Protein AF-A0A2P9H5P7-F1 (afdb_monomer_lite)

Structure (mmCIF, N/CA/C/O backbone):
data_AF-A0A2P9H5P7-F1
#
_entry.id   AF-A0A2P9H5P7-F1
#
loop_
_atom_site.group_PDB
_atom_site.id
_atom_site.type_symbol
_atom_site.label_atom_id
_atom_site.label_alt_id
_atom_site.label_comp_id
_atom_site.label_asym_id
_atom_site.label_entity_id
_atom_site.label_seq_id
_atom_site.pdbx_PDB_ins_code
_atom_site.Cartn_x
_atom_site.Cartn_y
_atom_site.Cartn_z
_atom_site.occupancy
_atom_site.B_iso_or_equiv
_atom_site.auth_seq_id
_atom_site.auth_comp_id
_atom_site.auth_asym_id
_atom_site.auth_atom_id
_atom_site.pdbx_PDB_model_num
ATOM 1 N N . MET A 1 1 ? 46.586 1.050 -43.518 1.00 42.03 1 MET A N 1
ATOM 2 C CA . MET A 1 1 ? 46.254 0.235 -42.322 1.00 42.03 1 MET A CA 1
ATOM 3 C C . MET A 1 1 ? 45.435 1.005 -41.261 1.00 42.03 1 MET A C 1
ATOM 5 O O . MET A 1 1 ? 45.585 0.733 -40.080 1.00 42.03 1 MET A O 1
ATOM 9 N N . HIS A 1 2 ? 44.525 1.924 -41.635 1.00 46.56 2 HIS A N 1
ATOM 10 C CA . HIS A 1 2 ? 43.867 2.852 -40.684 1.00 46.56 2 HIS A CA 1
ATOM 11 C C . HIS A 1 2 ? 42.327 2.736 -40.561 1.00 46.56 2 HIS A C 1
ATOM 13 O O . HIS A 1 2 ? 41.732 3.603 -39.934 1.00 46.56 2 HIS A O 1
ATOM 19 N N . ASP A 1 3 ? 41.669 1.682 -41.062 1.00 52.56 3 ASP A N 1
ATOM 20 C CA . ASP A 1 3 ? 40.187 1.675 -41.155 1.00 52.56 3 ASP A CA 1
ATOM 21 C C . ASP A 1 3 ? 39.425 0.718 -40.210 1.00 52.56 3 ASP A C 1
ATOM 23 O O . ASP A 1 3 ? 38.204 0.734 -40.146 1.00 52.56 3 ASP A O 1
ATOM 27 N N . VAL A 1 4 ? 40.100 -0.087 -39.381 1.00 54.84 4 VAL A N 1
ATOM 28 C CA . VAL A 1 4 ? 39.400 -1.044 -38.485 1.00 54.84 4 VAL A CA 1
ATOM 29 C C . VAL A 1 4 ? 38.904 -0.403 -37.174 1.00 54.84 4 VAL A C 1
ATOM 31 O O . VAL A 1 4 ? 37.987 -0.908 -36.529 1.00 54.84 4 VAL A O 1
ATOM 34 N N . LYS A 1 5 ? 39.444 0.755 -36.768 1.00 48.75 5 LYS A N 1
ATOM 35 C CA . LYS A 1 5 ? 39.100 1.394 -35.477 1.00 48.75 5 LYS A CA 1
ATOM 36 C C . LYS A 1 5 ? 37.744 2.121 -35.474 1.00 48.75 5 LYS A C 1
ATOM 38 O O . LYS A 1 5 ? 37.265 2.477 -34.398 1.00 48.75 5 LYS A O 1
ATOM 43 N N . ASN A 1 6 ? 37.120 2.353 -36.633 1.00 52.47 6 ASN A N 1
ATOM 44 C CA . ASN A 1 6 ? 35.876 3.130 -36.734 1.00 52.47 6 ASN A CA 1
ATOM 45 C C . ASN A 1 6 ? 34.586 2.291 -36.638 1.00 52.47 6 ASN A C 1
ATOM 47 O O . ASN A 1 6 ? 33.554 2.842 -36.267 1.00 52.47 6 ASN A O 1
ATOM 51 N N . GLY A 1 7 ? 34.644 0.974 -36.875 1.00 49.47 7 GLY A N 1
ATOM 52 C CA . GLY A 1 7 ? 33.491 0.063 -36.763 1.00 49.47 7 GLY A CA 1
ATOM 53 C C . GLY A 1 7 ? 33.213 -0.467 -35.348 1.00 49.47 7 GLY A C 1
ATOM 54 O O . GLY A 1 7 ? 32.090 -0.859 -35.045 1.00 49.47 7 GLY A O 1
ATOM 55 N N . LEU A 1 8 ? 34.200 -0.419 -34.444 1.00 52.22 8 LEU A N 1
ATOM 56 C CA . LEU A 1 8 ? 34.050 -0.867 -33.049 1.00 52.22 8 LEU A CA 1
ATOM 57 C C . LEU A 1 8 ? 33.259 0.132 -32.178 1.00 52.22 8 LEU A C 1
ATOM 59 O O . LEU A 1 8 ? 32.581 -0.252 -31.228 1.00 52.22 8 LEU A O 1
ATOM 63 N N . LYS A 1 9 ? 33.313 1.422 -32.527 1.00 51.66 9 LYS A N 1
ATOM 64 C CA . LYS A 1 9 ? 32.643 2.527 -31.822 1.00 51.66 9 LYS A CA 1
ATOM 65 C C . LYS A 1 9 ? 31.104 2.458 -31.889 1.00 51.66 9 LYS A C 1
ATOM 67 O O . LYS A 1 9 ? 30.490 2.574 -30.833 1.00 51.66 9 LYS A O 1
ATOM 72 N N . PRO A 1 10 ? 30.453 2.240 -33.053 1.00 53.41 10 PRO A N 1
ATOM 73 C CA . PRO A 1 10 ? 28.991 2.166 -33.121 1.00 53.41 10 PRO A CA 1
ATOM 74 C C . PRO A 1 10 ? 28.430 0.935 -32.404 1.00 53.41 10 PRO A C 1
ATOM 76 O O . PRO A 1 10 ? 27.432 1.055 -31.705 1.00 53.41 10 PRO A O 1
ATOM 79 N N . ALA A 1 11 ? 29.089 -0.225 -32.494 1.00 56.25 11 ALA A N 1
ATOM 80 C CA . ALA A 1 11 ? 28.650 -1.435 -31.794 1.00 56.25 11 ALA A CA 1
ATOM 81 C C . ALA A 1 11 ? 28.726 -1.282 -30.264 1.00 56.25 11 ALA A C 1
ATOM 83 O O . ALA A 1 11 ? 27.799 -1.676 -29.559 1.00 56.25 11 ALA A O 1
ATOM 84 N N . ALA A 1 12 ? 29.788 -0.647 -29.753 1.00 58.31 12 ALA A N 1
ATOM 85 C CA . ALA A 1 12 ? 29.923 -0.343 -28.330 1.00 58.31 12 ALA A CA 1
ATOM 86 C C . ALA A 1 12 ? 28.880 0.682 -27.842 1.00 58.31 12 ALA A C 1
ATOM 88 O O . ALA A 1 12 ? 28.334 0.515 -26.757 1.00 58.31 12 ALA A O 1
ATOM 89 N N . VAL A 1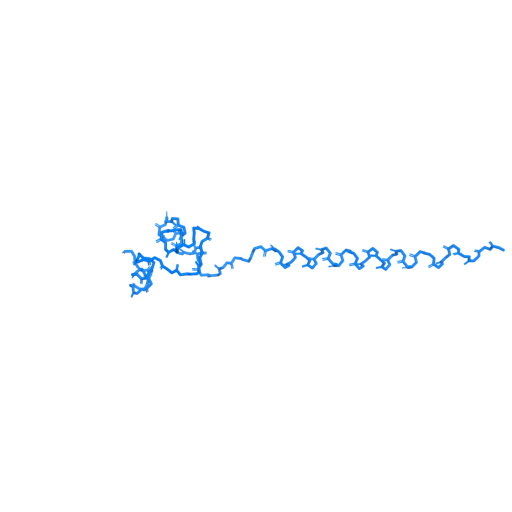 13 ? 28.558 1.700 -28.651 1.00 60.88 13 VAL A N 1
ATOM 90 C CA . VAL A 1 13 ? 27.524 2.710 -28.339 1.00 60.88 13 VAL A CA 1
ATOM 91 C C . VAL A 1 13 ? 26.109 2.117 -28.380 1.00 60.88 13 VAL A C 1
ATOM 93 O O . VAL A 1 13 ? 25.269 2.452 -27.549 1.00 60.88 13 VAL A O 1
ATOM 96 N N . VAL A 1 14 ? 25.834 1.201 -29.310 1.00 63.66 14 VAL A N 1
ATOM 97 C CA . VAL A 1 14 ? 24.543 0.498 -29.383 1.00 63.66 14 VAL A CA 1
ATOM 98 C C . VAL A 1 14 ? 24.387 -0.478 -28.213 1.00 63.66 14 VAL A C 1
ATOM 100 O O . VAL A 1 14 ? 23.326 -0.527 -27.597 1.00 63.66 14 VAL A O 1
ATOM 103 N N . ALA A 1 15 ? 25.444 -1.206 -27.842 1.00 63.44 15 ALA A N 1
ATOM 104 C CA . ALA A 1 15 ? 25.413 -2.120 -26.702 1.00 63.44 15 ALA A CA 1
ATOM 105 C C . ALA A 1 15 ? 25.185 -1.392 -25.362 1.00 63.44 15 ALA A C 1
ATOM 107 O O . ALA A 1 15 ? 24.415 -1.871 -24.525 1.00 63.44 15 ALA A O 1
ATOM 108 N N . THR A 1 16 ? 25.793 -0.217 -25.161 1.00 67.94 16 THR A N 1
ATOM 109 C CA . THR A 1 16 ? 25.553 0.599 -23.958 1.00 67.94 16 THR A CA 1
ATOM 110 C C . THR A 1 16 ? 24.156 1.213 -23.945 1.00 67.94 16 THR A C 1
ATOM 112 O O . THR A 1 16 ? 23.533 1.249 -22.885 1.00 67.94 16 THR A O 1
ATOM 115 N N . ALA A 1 17 ? 23.620 1.617 -25.102 1.00 71.81 17 ALA A N 1
ATOM 116 C CA . ALA A 1 17 ? 22.245 2.103 -25.216 1.00 71.81 17 ALA A CA 1
ATOM 117 C C . ALA A 1 17 ? 21.211 1.012 -24.888 1.00 71.81 17 ALA A C 1
ATOM 119 O O . ALA A 1 17 ? 20.264 1.267 -24.145 1.00 71.81 17 ALA A O 1
ATOM 120 N N . ILE A 1 18 ? 21.416 -0.217 -25.379 1.00 77.38 18 ILE A N 1
ATOM 121 C CA . ILE A 1 18 ? 20.542 -1.361 -25.074 1.00 77.38 18 ILE A CA 1
ATOM 122 C C . ILE A 1 18 ? 20.608 -1.700 -23.584 1.00 77.38 18 ILE A C 1
ATOM 124 O O . ILE A 1 18 ? 19.569 -1.864 -22.950 1.00 77.38 18 ILE A O 1
ATOM 128 N N . SER A 1 19 ? 21.811 -1.757 -23.008 1.00 77.38 19 SER A N 1
ATOM 129 C CA . SER A 1 19 ? 21.978 -2.016 -21.575 1.00 77.38 19 SER A CA 1
ATOM 130 C C . SER A 1 19 ? 21.287 -0.939 -20.731 1.00 77.38 19 SER A C 1
ATOM 132 O O . SER A 1 19 ? 20.495 -1.261 -19.848 1.00 77.38 19 SER A O 1
ATOM 134 N N . GLY A 1 20 ? 21.481 0.342 -21.061 1.00 83.12 20 GLY A N 1
ATOM 135 C CA . GLY A 1 20 ? 20.808 1.454 -20.385 1.00 83.12 20 GLY A CA 1
ATOM 136 C C . GLY A 1 20 ? 19.282 1.384 -20.481 1.00 83.12 20 GLY A C 1
ATOM 137 O O . GLY A 1 20 ? 18.594 1.602 -19.483 1.00 83.12 20 GLY A O 1
ATOM 138 N N . LEU A 1 21 ? 18.746 1.015 -21.648 1.00 86.81 21 LEU A N 1
ATOM 139 C CA . LEU A 1 21 ? 17.306 0.858 -21.850 1.00 86.81 21 LEU A CA 1
ATOM 140 C C . LEU A 1 21 ? 16.736 -0.311 -21.039 1.00 86.81 21 LEU A C 1
ATOM 142 O O . LEU A 1 21 ? 15.679 -0.171 -20.427 1.00 86.81 21 LEU A O 1
ATOM 146 N N . LEU A 1 22 ? 17.445 -1.441 -20.991 1.00 87.62 22 LEU A N 1
ATOM 147 C CA . LEU A 1 22 ? 17.056 -2.589 -20.173 1.00 87.62 22 LEU A CA 1
ATOM 148 C C . LEU A 1 22 ? 17.071 -2.230 -18.685 1.00 87.62 22 LEU A C 1
ATOM 150 O O . LEU A 1 22 ? 16.096 -2.501 -17.987 1.00 87.62 22 LEU A O 1
ATOM 154 N N . PHE A 1 23 ? 18.113 -1.552 -18.199 1.00 88.19 23 PHE A N 1
ATOM 155 C CA . PHE A 1 23 ? 18.171 -1.073 -16.816 1.00 88.19 23 PHE A CA 1
ATOM 156 C C . PHE A 1 23 ? 17.005 -0.132 -16.483 1.00 88.19 23 PHE A C 1
ATOM 158 O O . PHE A 1 23 ? 16.316 -0.347 -15.486 1.00 88.19 23 PHE A O 1
ATOM 165 N N . ALA A 1 24 ? 16.720 0.852 -17.340 1.00 86.75 24 ALA A N 1
ATOM 166 C CA . ALA A 1 24 ? 15.591 1.763 -17.155 1.00 86.75 24 ALA A CA 1
ATOM 167 C C . ALA A 1 24 ? 14.241 1.023 -17.151 1.00 86.75 24 ALA A C 1
ATOM 169 O O . ALA A 1 24 ? 13.408 1.265 -16.277 1.00 86.75 24 ALA A O 1
ATOM 170 N N . ALA A 1 25 ? 14.040 0.072 -18.068 1.00 87.06 25 ALA A N 1
ATOM 171 C CA . ALA A 1 25 ? 12.836 -0.755 -18.110 1.00 87.06 25 ALA A CA 1
ATOM 172 C C . ALA A 1 25 ? 12.675 -1.594 -16.833 1.00 87.06 25 ALA A C 1
ATOM 174 O O . ALA A 1 25 ? 11.573 -1.702 -16.295 1.00 87.06 25 ALA A O 1
ATOM 175 N N . THR A 1 26 ? 13.776 -2.135 -16.307 1.00 84.94 26 THR A N 1
ATOM 176 C CA . THR A 1 26 ? 13.759 -2.920 -15.067 1.00 84.94 26 THR A CA 1
ATOM 177 C C . THR A 1 26 ? 13.334 -2.050 -13.883 1.00 84.94 26 THR A C 1
ATOM 179 O O . THR A 1 26 ? 12.492 -2.467 -13.092 1.00 84.94 26 THR A O 1
ATOM 182 N N . ILE A 1 27 ? 13.848 -0.816 -13.794 1.00 86.88 27 ILE A N 1
ATOM 183 C CA . ILE A 1 27 ? 13.450 0.147 -12.758 1.00 86.88 27 ILE A CA 1
ATOM 184 C C . ILE A 1 27 ? 11.953 0.443 -12.863 1.00 86.88 27 ILE A C 1
ATOM 186 O O . ILE A 1 27 ? 11.248 0.322 -11.867 1.00 86.88 27 ILE A O 1
ATOM 190 N N . VAL A 1 28 ? 11.433 0.745 -14.056 1.00 86.81 28 VAL A N 1
ATOM 191 C CA . VAL A 1 28 ? 9.999 1.035 -14.251 1.00 86.81 28 VAL A CA 1
ATOM 192 C C . VAL A 1 28 ? 9.110 -0.140 -13.824 1.00 86.81 28 VAL A C 1
ATOM 194 O O . VAL A 1 28 ? 8.093 0.071 -13.167 1.00 86.81 28 VAL A O 1
ATOM 197 N N . VAL A 1 29 ? 9.490 -1.379 -14.151 1.00 82.88 29 VAL A N 1
ATOM 198 C CA . VAL A 1 29 ? 8.706 -2.579 -13.802 1.00 82.88 29 VAL A CA 1
ATOM 199 C C . VAL A 1 29 ? 8.761 -2.890 -12.304 1.00 82.88 29 VAL A C 1
ATOM 201 O O . VAL A 1 29 ? 7.759 -3.320 -11.731 1.00 82.88 29 VAL A O 1
ATOM 204 N N . LEU A 1 30 ? 9.917 -2.677 -11.675 1.00 82.19 30 LEU A N 1
ATOM 205 C CA . LEU A 1 30 ? 10.140 -2.964 -10.258 1.00 82.19 30 LEU A CA 1
ATOM 206 C C . LEU A 1 30 ? 9.717 -1.818 -9.333 1.00 82.19 30 LEU A C 1
ATOM 208 O O . LEU A 1 30 ? 9.681 -2.012 -8.118 1.00 82.19 30 LEU A O 1
ATOM 212 N N . THR A 1 31 ? 9.397 -0.637 -9.872 1.00 79.88 31 THR A N 1
ATOM 213 C CA . THR A 1 31 ? 8.955 0.490 -9.049 1.00 79.88 31 THR A CA 1
ATOM 214 C C . THR A 1 31 ? 7.602 0.137 -8.421 1.00 79.88 31 THR A C 1
ATOM 216 O O . THR A 1 31 ? 6.640 -0.136 -9.151 1.00 79.88 31 THR A O 1
ATOM 219 N N . PRO A 1 32 ? 7.490 0.114 -7.080 1.00 65.31 32 PRO A N 1
ATOM 220 C CA . PRO A 1 32 ? 6.224 -0.153 -6.418 1.00 65.31 32 PRO A CA 1
ATOM 221 C C . PRO A 1 32 ? 5.223 0.930 -6.823 1.00 65.31 32 PRO A C 1
ATOM 223 O O . PRO A 1 32 ? 5.455 2.123 -6.643 1.00 65.31 32 PRO A O 1
ATOM 226 N N . ARG A 1 33 ? 4.110 0.502 -7.413 1.00 65.75 33 ARG A N 1
ATOM 227 C CA . ARG A 1 33 ? 3.024 1.395 -7.821 1.00 65.75 33 ARG A CA 1
ATOM 228 C C . ARG A 1 33 ? 2.198 1.699 -6.586 1.00 65.75 33 ARG A C 1
ATOM 230 O O . ARG A 1 33 ? 1.808 0.767 -5.879 1.00 65.75 33 ARG A O 1
ATOM 237 N N . GLU A 1 34 ? 1.890 2.967 -6.352 1.00 59.28 34 GLU A N 1
ATOM 238 C CA . GLU A 1 34 ? 0.911 3.325 -5.334 1.00 59.28 34 GLU A CA 1
ATOM 239 C C . GLU A 1 34 ? -0.424 2.659 -5.688 1.00 59.28 34 GLU A C 1
ATOM 241 O O . GLU A 1 34 ? -1.025 2.922 -6.731 1.00 59.28 34 GLU A O 1
ATOM 246 N N . ALA A 1 35 ? -0.874 1.729 -4.845 1.00 57.34 35 ALA A N 1
ATOM 247 C CA . ALA A 1 35 ? -2.183 1.124 -5.007 1.00 57.34 35 ALA A CA 1
ATOM 248 C C . ALA A 1 35 ? -3.225 2.211 -4.723 1.00 57.34 35 ALA A C 1
ATOM 250 O O . ALA A 1 35 ? -3.447 2.563 -3.570 1.00 57.34 35 ALA A O 1
ATOM 251 N N . ALA A 1 36 ? -3.867 2.740 -5.766 1.00 54.22 36 ALA A N 1
ATOM 252 C CA . ALA A 1 36 ? -4.755 3.908 -5.713 1.00 54.22 36 ALA A CA 1
ATOM 253 C C . ALA A 1 36 ? -5.979 3.792 -4.767 1.00 54.22 36 ALA A C 1
ATOM 255 O O . ALA A 1 36 ? -6.779 4.716 -4.687 1.00 54.22 36 ALA A O 1
ATOM 256 N N . ALA A 1 37 ? -6.135 2.687 -4.031 1.00 56.97 37 ALA A N 1
ATOM 257 C CA . ALA A 1 37 ? -7.250 2.435 -3.122 1.00 56.97 37 ALA A CA 1
ATOM 258 C C . ALA A 1 37 ? -6.852 2.175 -1.652 1.00 56.97 37 ALA A C 1
ATOM 260 O O . ALA A 1 37 ? -7.729 2.183 -0.795 1.00 56.97 37 ALA A O 1
ATOM 261 N N . THR A 1 38 ? -5.577 1.948 -1.306 1.00 61.88 38 THR A N 1
ATOM 262 C CA . THR A 1 38 ? -5.184 1.558 0.070 1.00 61.88 38 THR A CA 1
ATOM 263 C C . THR A 1 38 ? -4.656 2.686 0.974 1.00 61.88 38 THR A C 1
ATOM 265 O O . THR A 1 38 ? -4.963 2.636 2.170 1.00 61.88 38 THR A O 1
ATOM 268 N N . PRO A 1 39 ? -3.942 3.730 0.490 1.00 69.94 39 PRO A N 1
ATOM 269 C CA . PRO A 1 39 ? -3.415 4.778 1.365 1.00 69.94 39 PRO A CA 1
ATOM 270 C C . PRO A 1 39 ? -4.519 5.576 2.052 1.00 69.94 39 PRO A C 1
ATOM 272 O O . PRO A 1 39 ? -4.410 5.863 3.237 1.00 69.94 39 PRO A O 1
ATOM 275 N N . ALA A 1 40 ? -5.609 5.886 1.343 1.00 81.06 40 ALA A N 1
ATOM 276 C CA . ALA A 1 40 ? -6.695 6.699 1.885 1.00 81.06 40 ALA A CA 1
ATOM 277 C C . ALA A 1 40 ? -7.342 6.055 3.120 1.00 81.06 40 ALA A C 1
ATOM 279 O O . ALA A 1 40 ? -7.576 6.737 4.110 1.00 81.06 40 ALA A O 1
ATOM 280 N N . TYR A 1 41 ? -7.561 4.736 3.112 1.00 84.44 41 TYR A N 1
ATOM 281 C CA . TYR A 1 41 ? -8.141 4.038 4.263 1.00 84.44 41 TYR A CA 1
ATOM 282 C C . TYR A 1 41 ? -7.135 3.820 5.394 1.00 84.44 41 TYR A C 1
ATOM 284 O O . TYR A 1 41 ? -7.515 3.877 6.562 1.00 84.44 41 TYR A O 1
ATOM 292 N N . ALA A 1 42 ? -5.851 3.621 5.087 1.00 81.81 42 ALA A N 1
ATOM 293 C CA . ALA A 1 42 ? -4.811 3.601 6.116 1.00 81.81 42 ALA A CA 1
ATOM 294 C C . ALA A 1 42 ? -4.707 4.967 6.820 1.00 81.81 42 ALA A C 1
ATOM 296 O O . ALA A 1 42 ? -4.667 5.015 8.046 1.00 81.81 42 ALA A O 1
ATOM 297 N N . GLN A 1 43 ? -4.766 6.066 6.062 1.00 83.88 43 GLN A N 1
ATOM 298 C CA . GLN A 1 43 ? -4.798 7.435 6.589 1.00 83.88 43 GLN A CA 1
ATOM 299 C C . GLN A 1 43 ? -6.086 7.720 7.373 1.00 83.88 43 GLN A C 1
ATOM 301 O O . GLN A 1 43 ? -6.029 8.236 8.483 1.00 83.88 43 GLN A O 1
ATOM 306 N N . GLN A 1 44 ? -7.246 7.330 6.839 1.00 87.06 44 GLN A N 1
ATOM 307 C CA . GLN A 1 44 ? -8.542 7.527 7.492 1.00 87.06 44 GLN A CA 1
ATOM 308 C C . GLN A 1 44 ? -8.634 6.776 8.826 1.00 87.06 44 GLN A C 1
ATOM 310 O O . GLN A 1 44 ? -9.223 7.275 9.781 1.00 87.06 44 GLN A O 1
ATOM 315 N N . THR A 1 45 ? -8.109 5.549 8.883 1.00 87.44 45 THR A N 1
ATOM 316 C CA . THR A 1 45 ? -8.303 4.662 10.039 1.00 87.44 45 THR A CA 1
ATOM 317 C C . THR A 1 45 ? -7.129 4.649 11.015 1.00 87.44 45 THR A C 1
ATOM 319 O O . THR A 1 45 ? -7.306 4.224 12.159 1.00 87.44 45 THR A O 1
ATOM 322 N N . GLY A 1 46 ? -5.934 5.052 10.571 1.00 88.50 46 GLY A N 1
ATOM 323 C CA . GLY A 1 46 ? -4.684 4.952 11.327 1.00 88.50 46 GLY A CA 1
ATOM 324 C C . GLY A 1 46 ? -4.246 3.512 11.629 1.00 88.50 46 GLY A C 1
ATOM 325 O O . GLY A 1 46 ? -3.417 3.302 12.512 1.00 88.50 46 GLY A O 1
ATOM 326 N N . LYS A 1 47 ? -4.829 2.501 10.966 1.00 88.69 47 LYS A N 1
ATOM 327 C CA . LYS A 1 47 ? -4.569 1.080 11.256 1.00 88.69 47 LYS A CA 1
ATOM 328 C C . LYS A 1 47 ? -3.510 0.492 10.316 1.00 88.69 47 LYS A C 1
ATOM 330 O O . LYS A 1 47 ? -3.444 0.884 9.151 1.00 88.69 47 LYS A O 1
ATOM 335 N N . PRO A 1 48 ? -2.705 -0.483 10.783 1.00 88.75 48 PRO A N 1
ATOM 336 C CA . PRO A 1 48 ? -1.751 -1.173 9.921 1.00 88.75 48 PRO A CA 1
ATOM 337 C C . PRO A 1 48 ? -2.475 -2.007 8.854 1.00 88.75 48 PRO A C 1
ATOM 339 O O . PRO A 1 48 ? -3.568 -2.521 9.093 1.00 88.75 48 PRO A O 1
ATOM 342 N N . CYS A 1 49 ? -1.835 -2.223 7.701 1.00 88.31 49 CYS A N 1
ATOM 343 C CA . CYS A 1 49 ? -2.397 -3.002 6.589 1.00 88.31 49 CYS A CA 1
ATOM 344 C C . CYS A 1 49 ? -2.861 -4.408 7.008 1.00 88.31 49 CYS A C 1
ATOM 346 O O . CYS A 1 49 ? -3.913 -4.865 6.557 1.00 88.31 49 CYS A O 1
ATOM 348 N N . GLY A 1 50 ? -2.124 -5.056 7.920 1.00 90.31 50 GLY A N 1
ATOM 349 C CA . GLY A 1 50 ? -2.453 -6.376 8.475 1.00 90.31 50 GLY A CA 1
ATOM 350 C C . GLY A 1 50 ? -3.746 -6.425 9.299 1.00 90.31 50 GLY A C 1
ATOM 351 O O . GLY A 1 50 ? -4.266 -7.502 9.573 1.00 90.31 50 GLY A O 1
ATOM 352 N N . GLN A 1 51 ? -4.307 -5.270 9.670 1.00 91.25 51 GLN A N 1
ATOM 353 C CA . GLN A 1 51 ? -5.622 -5.221 10.300 1.00 91.25 51 GLN A CA 1
ATOM 354 C C . GLN A 1 51 ? -6.729 -5.557 9.294 1.00 91.25 51 GLN A C 1
ATOM 356 O O . GLN A 1 51 ? -7.694 -6.243 9.634 1.00 91.25 51 GLN A O 1
ATOM 361 N N . CYS A 1 52 ? -6.600 -5.080 8.054 1.00 91.94 52 CYS A N 1
ATOM 362 C CA . CYS A 1 52 ? -7.592 -5.287 7.001 1.00 91.94 52 CYS A CA 1
ATOM 363 C C . CYS A 1 52 ? -7.266 -6.503 6.131 1.00 91.94 52 CYS A C 1
ATOM 365 O O . CYS A 1 52 ? -8.183 -7.203 5.708 1.00 91.94 52 CYS A O 1
ATOM 367 N N . HIS A 1 53 ? -5.986 -6.780 5.888 1.00 92.06 53 HIS A N 1
ATOM 368 C CA . HIS A 1 53 ? -5.525 -7.843 4.998 1.00 92.06 53 HIS A CA 1
ATOM 369 C C . HIS A 1 53 ? -4.810 -8.957 5.754 1.00 92.06 53 HIS A C 1
ATOM 371 O O . HIS A 1 53 ? -4.063 -8.709 6.692 1.00 92.06 53 HIS A O 1
ATOM 377 N N . VAL A 1 54 ? -4.999 -10.196 5.296 1.00 93.44 54 VAL A N 1
ATOM 378 C CA . VAL A 1 54 ? -4.243 -11.352 5.803 1.00 93.44 54 VAL A CA 1
ATOM 379 C C . VAL A 1 54 ? -2.752 -11.203 5.483 1.00 93.44 54 VAL A C 1
ATOM 381 O O . VAL A 1 54 ? -1.910 -11.593 6.285 1.00 93.44 54 VAL A O 1
ATOM 384 N N . ASN A 1 55 ? -2.419 -10.609 4.331 1.00 88.38 55 ASN A N 1
ATOM 385 C CA . ASN A 1 55 ? -1.053 -10.203 4.032 1.00 88.38 55 ASN A CA 1
ATOM 386 C C . ASN A 1 55 ? -0.722 -8.905 4.798 1.00 88.38 55 ASN A C 1
ATOM 388 O O . ASN A 1 55 ? -1.346 -7.877 4.516 1.00 88.38 55 ASN A O 1
ATOM 392 N N . PRO A 1 56 ? 0.269 -8.895 5.709 1.00 86.25 56 PRO A N 1
ATOM 393 C CA . PRO A 1 56 ? 0.648 -7.690 6.446 1.00 86.25 56 PRO A CA 1
ATOM 394 C C . PRO A 1 56 ? 1.236 -6.586 5.555 1.00 86.25 56 PRO A C 1
ATOM 396 O O . PRO A 1 56 ? 1.187 -5.422 5.944 1.00 86.25 56 PRO A O 1
ATOM 399 N N . ALA A 1 57 ? 1.717 -6.912 4.348 1.00 83.31 57 ALA A N 1
ATOM 400 C CA . ALA A 1 57 ? 2.101 -5.915 3.344 1.00 83.31 57 ALA A CA 1
ATOM 401 C C . ALA A 1 57 ? 0.890 -5.233 2.665 1.00 83.31 57 ALA A C 1
ATOM 403 O O . ALA A 1 57 ? 1.061 -4.279 1.909 1.00 83.3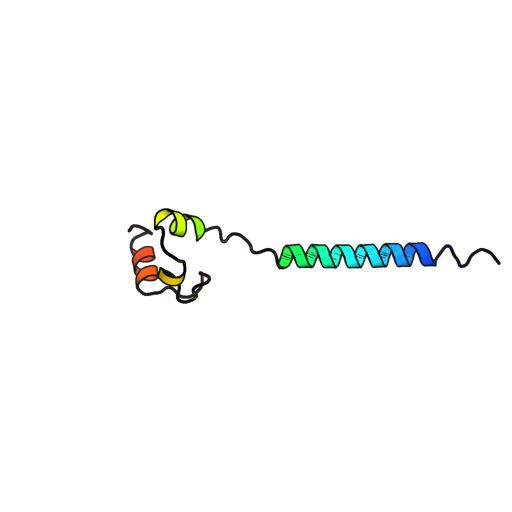1 57 ALA A O 1
ATOM 404 N N . GLY A 1 58 ? -0.337 -5.689 2.946 1.00 83.19 58 GLY A N 1
ATOM 405 C CA . GLY A 1 58 ? -1.574 -5.216 2.328 1.00 83.19 58 GLY A CA 1
ATOM 406 C C . GLY A 1 58 ? -1.983 -6.011 1.084 1.00 83.19 58 GLY A C 1
ATOM 407 O O . GLY A 1 58 ? -1.233 -6.837 0.560 1.00 83.19 58 GLY A O 1
ATOM 408 N N . GLY A 1 59 ? -3.210 -5.765 0.614 1.00 81.81 59 GLY A N 1
ATOM 409 C CA . GLY A 1 59 ? -3.782 -6.451 -0.543 1.00 81.81 59 GLY A CA 1
ATOM 410 C C . GLY A 1 59 ? -4.148 -7.920 -0.289 1.00 81.81 59 GLY A C 1
ATOM 411 O O . GLY A 1 59 ? -3.935 -8.489 0.783 1.00 81.81 59 GLY A O 1
ATOM 412 N N . GLY A 1 60 ? -4.752 -8.549 -1.295 1.00 86.19 60 GLY A N 1
ATOM 413 C CA . GLY A 1 60 ? -5.208 -9.935 -1.198 1.00 86.19 60 GLY A CA 1
ATOM 414 C C . GLY A 1 60 ? -6.377 -10.122 -0.224 1.00 86.19 60 GLY A C 1
ATOM 415 O O . GLY A 1 60 ? -7.165 -9.203 0.011 1.00 86.19 60 GLY A O 1
ATOM 416 N N . LYS A 1 61 ? -6.505 -11.336 0.325 1.00 93.81 61 LYS A N 1
ATOM 417 C CA . LYS A 1 61 ? -7.642 -11.742 1.163 1.00 93.81 61 LYS A CA 1
ATOM 418 C C . LYS A 1 61 ? -7.799 -10.827 2.382 1.00 93.81 61 LYS A C 1
ATOM 420 O O . LYS A 1 61 ? -6.831 -10.562 3.095 1.00 93.81 61 LYS A O 1
ATOM 425 N N . LEU A 1 62 ? -9.031 -10.390 2.633 1.00 93.31 62 LEU A N 1
ATOM 426 C CA . LEU A 1 62 ? -9.369 -9.589 3.804 1.00 93.31 62 LEU A CA 1
ATOM 427 C C . LEU A 1 62 ? -9.495 -10.452 5.064 1.00 93.31 62 LEU A C 1
ATOM 429 O O . LEU A 1 62 ? -9.898 -11.619 5.012 1.00 93.31 62 LEU A O 1
ATOM 433 N N . THR A 1 63 ? -9.159 -9.855 6.203 1.00 95.06 63 THR A N 1
ATOM 434 C CA . THR A 1 63 ? -9.503 -10.380 7.528 1.00 95.06 63 THR A CA 1
ATOM 435 C C . THR A 1 63 ? -10.995 -10.171 7.796 1.00 95.06 63 THR A C 1
ATOM 437 O O . THR A 1 63 ? -11.673 -9.422 7.093 1.00 95.06 63 THR A O 1
ATOM 440 N N . SER A 1 64 ? -11.519 -10.757 8.874 1.00 96.31 64 SER A N 1
ATOM 441 C CA . SER A 1 64 ? -12.897 -10.491 9.310 1.00 96.31 64 SER A CA 1
ATOM 442 C C . SER A 1 64 ? -13.163 -9.003 9.571 1.00 96.31 64 SER A C 1
ATOM 444 O O . SER A 1 64 ? -14.272 -8.531 9.330 1.00 96.31 64 SER A O 1
ATOM 446 N N . PHE A 1 65 ? -12.160 -8.257 10.049 1.00 93.94 65 PHE A N 1
ATOM 447 C CA . PHE A 1 65 ? -12.263 -6.808 10.216 1.00 93.94 65 PHE A CA 1
ATOM 448 C C . PHE A 1 65 ? -12.330 -6.106 8.858 1.00 93.94 65 PHE A C 1
ATOM 450 O O . PHE A 1 65 ? -13.251 -5.325 8.632 1.00 93.94 65 PHE A O 1
ATOM 457 N N . GLY A 1 66 ? -11.406 -6.425 7.945 1.00 93.31 66 GLY A N 1
ATOM 458 C CA . GLY A 1 66 ? -11.370 -5.836 6.605 1.00 93.31 66 GLY A CA 1
ATOM 459 C C . GLY A 1 66 ? -12.674 -6.054 5.839 1.00 93.31 66 GLY A C 1
ATOM 460 O O . GLY A 1 66 ? -13.222 -5.107 5.281 1.00 93.31 66 GLY A O 1
ATOM 461 N N . SER A 1 67 ? -13.231 -7.267 5.893 1.00 94.94 67 SER A N 1
ATOM 462 C CA . SER A 1 67 ? -14.510 -7.589 5.249 1.00 94.94 67 SER A CA 1
ATOM 463 C C . SER A 1 67 ? -15.683 -6.804 5.843 1.00 94.94 67 SER A C 1
ATOM 465 O O . SER A 1 67 ? -16.536 -6.326 5.102 1.00 94.94 67 SER A O 1
ATOM 467 N N . LYS A 1 68 ? -15.729 -6.628 7.172 1.00 95.06 68 LYS A N 1
ATOM 468 C CA . LYS A 1 68 ? -16.766 -5.812 7.831 1.00 95.06 68 LYS A CA 1
ATOM 469 C C . LYS A 1 68 ? -16.628 -4.332 7.490 1.00 95.06 68 LYS A C 1
ATOM 471 O O . LYS A 1 68 ? -17.628 -3.681 7.216 1.00 95.06 68 LYS A O 1
ATOM 476 N N . PHE A 1 69 ? -15.402 -3.816 7.475 1.00 92.94 69 PHE A N 1
ATOM 477 C CA . PHE A 1 69 ? -15.121 -2.433 7.102 1.00 92.94 69 PHE A CA 1
ATOM 478 C C . PHE A 1 69 ? -15.536 -2.155 5.653 1.00 92.94 69 PHE A C 1
ATOM 480 O O . PHE A 1 69 ? -16.199 -1.155 5.387 1.00 92.94 69 PHE A O 1
ATOM 487 N N . GLN A 1 70 ? -15.239 -3.079 4.735 1.00 91.50 70 GLN A N 1
ATOM 488 C CA . GLN A 1 70 ? -15.691 -3.002 3.347 1.00 91.50 70 GLN A CA 1
ATOM 489 C C . GLN A 1 70 ? -17.223 -3.057 3.242 1.00 91.50 70 GLN A C 1
ATOM 491 O O . GLN A 1 70 ? -17.820 -2.221 2.566 1.00 91.50 70 GLN A O 1
ATOM 496 N N . ALA A 1 71 ? -17.871 -3.994 3.943 1.00 94.88 71 ALA A N 1
ATOM 497 C CA . ALA A 1 71 ? -19.329 -4.134 3.946 1.00 94.88 71 ALA A CA 1
ATOM 498 C C . ALA A 1 71 ? -20.050 -2.912 4.545 1.00 94.88 71 ALA A C 1
ATOM 500 O O . ALA A 1 71 ? -21.150 -2.579 4.116 1.00 94.88 71 ALA A O 1
ATOM 501 N N . ASN A 1 72 ? -19.415 -2.212 5.489 1.00 93.00 72 ASN A N 1
ATOM 502 C CA . ASN A 1 72 ? -19.916 -0.967 6.078 1.00 93.00 72 ASN A CA 1
ATOM 503 C C . ASN A 1 72 ? -19.595 0.283 5.229 1.00 93.00 72 ASN A C 1
ATOM 505 O O . ASN A 1 72 ? -19.666 1.413 5.712 1.00 93.00 72 ASN A O 1
ATOM 509 N N . GLY A 1 73 ? -19.170 0.107 3.973 1.00 90.69 73 GLY A N 1
ATOM 510 C CA . GLY A 1 73 ? -18.834 1.220 3.085 1.00 90.69 73 GLY A CA 1
ATOM 511 C C . GLY A 1 73 ? -17.621 2.029 3.551 1.00 90.69 73 GLY A C 1
ATOM 512 O O . GLY A 1 73 ? -17.583 3.241 3.346 1.00 90.69 73 GLY A O 1
ATOM 513 N N . HIS A 1 74 ? -16.642 1.372 4.179 1.00 89.88 74 HIS A N 1
ATOM 514 C CA . HIS A 1 74 ? -15.401 1.966 4.689 1.00 89.88 74 HIS A CA 1
ATOM 515 C C . HIS A 1 74 ? -15.611 3.008 5.796 1.00 89.88 74 HIS A C 1
ATOM 517 O O . HIS A 1 74 ? -14.871 3.987 5.901 1.00 89.88 74 HIS A O 1
ATOM 523 N N . LYS A 1 75 ? -16.618 2.795 6.647 1.00 86.94 75 LYS A N 1
ATOM 524 C CA . LYS A 1 75 ? -16.876 3.591 7.853 1.00 86.94 75 LYS A CA 1
ATOM 525 C C . LYS A 1 75 ? -16.404 2.826 9.092 1.00 86.94 75 LYS A C 1
ATOM 527 O O . LYS A 1 75 ? -16.633 1.616 9.186 1.00 86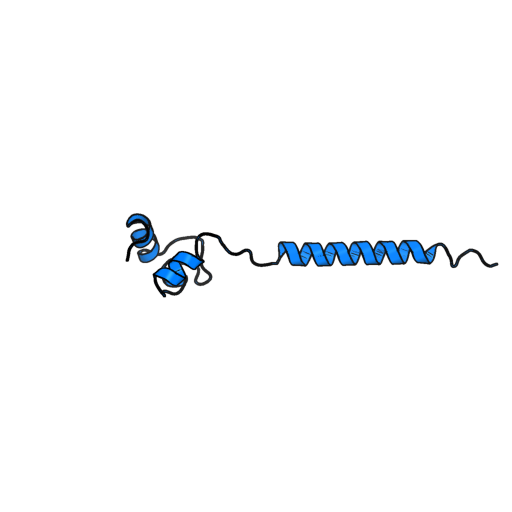.94 75 LYS A O 1
ATOM 532 N N . LEU A 1 76 ? -15.723 3.531 9.999 1.00 79.38 76 LEU A N 1
ATOM 533 C CA . LEU A 1 76 ? -15.325 3.012 11.313 1.00 79.38 76 LEU A CA 1
ATOM 534 C C . LEU A 1 76 ? -16.464 3.12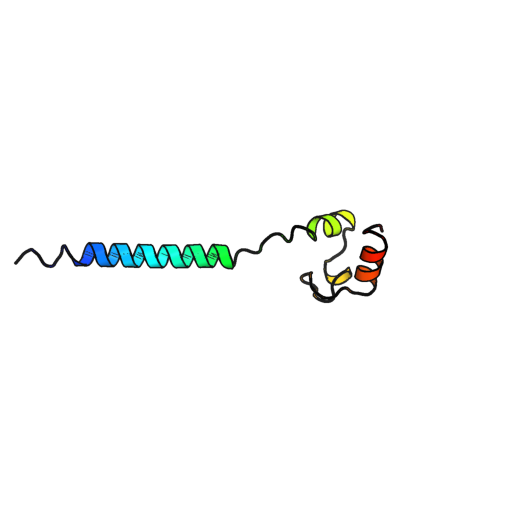9 12.321 1.00 79.38 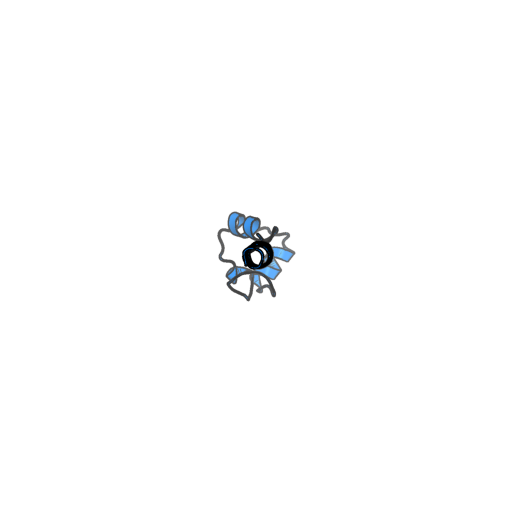76 LEU A C 1
ATOM 536 O O . LEU A 1 76 ? -17.201 4.135 12.238 1.00 79.38 76 LEU A O 1
#

Secondary structure (DSSP, 8-state):
---GGGTHHHHHHHHHHHHHHHHHHHHHHHSPP--TTSHHHHHHH---HHHHBSSTTS-SSBPHHHHHHHHTTT--

Sequence (76 aa):
MHDVKNGLK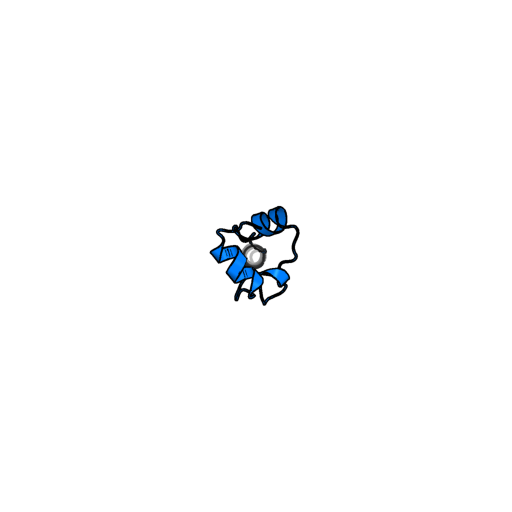PAAVVATAISGLLFAATIVVLTPREAAATPAYAQQTGKPCGQCHVNPAGGGKLTSFGSKFQANGHKL

Radius of gyration: 24.72 Å; chains: 1; bounding box: 66×19×54 Å

pLDDT: mean 77.87, std 15.41, range [42.03, 96.31]

Foldseek 3Di:
DPPPVPVVVVVVVVVVVVVVVVVVVVCVVPPDDPPPPPPVLCVVPVDQQVQFDVPSVHDDDGDPRNVVCVVVVNDD